Protein AF-A0A0H5QE10-F1 (afdb_monomer)

InterPro domains:
  IPR043764 Domain of unknown function DUF5710 [PF18974] (23-65)

Sequence (65 aa):
MKELTLKEQADRLNYKAKPAPHRVNIRVPFADKEQAKALGAKWDGTLKTWYIPMDMDMGKFRKWL

Radius of gyration: 17.87 Å; Cα contacts (8 Å, |Δi|>4): 54; chains: 1; bounding box: 24×30×60 Å

Secondary structure (DSSP, 8-state):
---S-SSTT-TTSTTS----SSEEEE---TTTHHHHHHTT-EEETTTTEEEEETTS-GGGGTTT-

Mean predicted aligned error: 12.07 Å

Structure (mmCIF, N/CA/C/O backbone):
data_AF-A0A0H5QE10-F1
#
_entry.id   AF-A0A0H5QE10-F1
#
loop_
_atom_site.group_PDB
_atom_site.id
_atom_site.type_symbol
_atom_site.label_atom_id
_atom_site.label_alt_id
_atom_site.label_comp_id
_atom_site.label_asym_id
_atom_site.label_entity_id
_atom_site.label_seq_id
_atom_site.pdbx_PDB_ins_code
_atom_site.Cartn_x
_atom_site.Cartn_y
_atom_si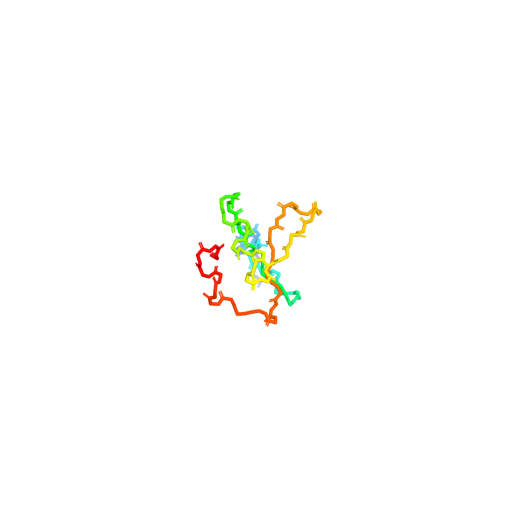te.Cartn_z
_atom_site.occupancy
_atom_site.B_iso_or_equiv
_atom_site.auth_seq_id
_atom_site.auth_comp_id
_atom_site.auth_asym_id
_atom_site.auth_atom_id
_atom_site.pdbx_PDB_model_num
ATOM 1 N N . MET A 1 1 ? -11.126 10.868 -48.276 1.00 47.84 1 MET A N 1
ATOM 2 C CA . MET A 1 1 ? -10.188 11.679 -47.477 1.00 47.84 1 MET A CA 1
ATOM 3 C C . MET A 1 1 ? -10.980 12.298 -46.335 1.00 47.84 1 MET A C 1
ATOM 5 O O . MET A 1 1 ? -11.746 13.218 -46.572 1.00 47.84 1 MET A O 1
ATOM 9 N N . LYS A 1 2 ? -10.952 11.676 -45.149 1.00 44.53 2 LYS A N 1
ATOM 10 C CA . LYS A 1 2 ? -11.617 12.173 -43.932 1.00 44.53 2 LYS A CA 1
ATOM 11 C C . LYS A 1 2 ? -10.542 12.306 -42.868 1.00 44.53 2 LYS A C 1
ATOM 13 O O . LYS A 1 2 ? -10.281 11.385 -42.102 1.00 44.53 2 LYS A O 1
ATOM 18 N N . GLU A 1 3 ? -9.860 13.430 -42.954 1.00 49.47 3 GLU A N 1
ATOM 19 C CA . GLU A 1 3 ? -8.852 13.878 -42.016 1.00 49.47 3 GLU A CA 1
ATOM 20 C C . GLU A 1 3 ? -9.530 14.627 -40.861 1.00 49.47 3 GLU A C 1
ATOM 22 O O . GLU A 1 3 ? -10.493 15.364 -41.060 1.00 49.47 3 GLU A O 1
ATOM 27 N N . LEU A 1 4 ? -8.972 14.431 -39.664 1.00 54.97 4 LEU A N 1
ATOM 28 C CA . LEU A 1 4 ? -8.952 15.411 -38.575 1.00 54.97 4 LEU A CA 1
ATOM 29 C C . LEU A 1 4 ? -10.265 15.669 -37.820 1.00 54.97 4 LEU A C 1
ATOM 31 O O . LEU A 1 4 ? -10.763 16.789 -37.798 1.00 54.97 4 LEU A O 1
ATOM 35 N N . THR A 1 5 ? -10.760 14.685 -37.062 1.00 60.81 5 THR A N 1
ATOM 36 C CA . THR A 1 5 ? -11.265 14.931 -35.692 1.00 60.81 5 THR A CA 1
ATOM 37 C C . THR A 1 5 ? -11.383 13.608 -34.918 1.00 60.81 5 THR A C 1
ATOM 39 O O . THR A 1 5 ? -11.670 12.574 -35.511 1.00 60.81 5 THR A O 1
ATOM 42 N N . LEU A 1 6 ? -11.209 13.654 -33.590 1.00 54.41 6 LEU A N 1
ATOM 43 C CA . LEU A 1 6 ? -11.652 12.662 -32.584 1.00 54.41 6 LEU A CA 1
ATOM 44 C C . LEU A 1 6 ? -10.700 11.606 -31.967 1.00 54.41 6 LEU A C 1
ATOM 46 O O . LEU A 1 6 ? -11.201 10.775 -31.211 1.00 54.41 6 LEU A O 1
ATOM 50 N N . LYS A 1 7 ? -9.367 11.623 -32.125 1.00 44.59 7 LYS A N 1
ATOM 51 C CA . LYS A 1 7 ? -8.516 10.635 -31.398 1.00 44.59 7 LYS A CA 1
ATOM 52 C C . LYS A 1 7 ? -7.370 11.165 -30.530 1.00 44.59 7 LYS A C 1
ATOM 54 O O . LYS A 1 7 ? -6.708 10.361 -29.888 1.00 44.59 7 LYS A O 1
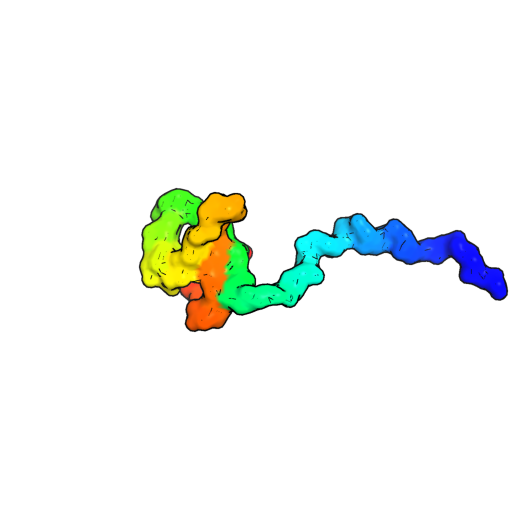ATOM 59 N N . GLU A 1 8 ? -7.221 12.478 -30.378 1.00 49.91 8 GLU A N 1
ATOM 60 C CA . GLU A 1 8 ? -6.257 13.071 -29.425 1.00 49.91 8 GLU A CA 1
ATOM 61 C C . GLU A 1 8 ? -6.868 13.401 -28.050 1.00 49.91 8 GLU A C 1
ATOM 63 O O . GLU A 1 8 ? -6.230 14.010 -27.202 1.00 49.91 8 GLU A O 1
ATOM 68 N N . GLN A 1 9 ? -8.104 12.966 -27.781 1.00 52.81 9 GLN A N 1
ATOM 69 C CA . GLN A 1 9 ? -8.747 13.110 -26.463 1.00 52.81 9 GLN A CA 1
ATOM 70 C C . GLN A 1 9 ? -8.606 11.863 -25.568 1.00 52.81 9 GLN A C 1
ATOM 72 O O . GLN A 1 9 ? -9.296 11.744 -24.558 1.00 52.81 9 GLN A O 1
ATOM 77 N N . ALA A 1 10 ? -7.716 10.926 -25.911 1.00 45.12 10 ALA A N 1
ATOM 78 C CA . ALA A 1 10 ? -7.504 9.700 -25.135 1.00 45.12 10 ALA A CA 1
ATOM 79 C C . ALA A 1 10 ? -6.231 9.708 -24.265 1.00 45.12 10 ALA A C 1
ATOM 81 O O . ALA A 1 10 ? -5.971 8.721 -23.582 1.00 45.12 10 ALA A O 1
ATOM 82 N N . ASP A 1 11 ? -5.492 10.821 -24.193 1.00 48.44 11 ASP A N 1
ATOM 83 C CA . ASP A 1 11 ? -4.384 10.999 -23.235 1.00 48.44 11 ASP A CA 1
ATOM 84 C C . ASP A 1 11 ? -4.858 11.565 -21.876 1.00 48.44 11 ASP A C 1
ATOM 86 O O . ASP A 1 11 ? -4.143 12.264 -21.170 1.00 48.44 11 ASP A O 1
ATOM 90 N N . ARG A 1 12 ? -6.112 11.294 -21.481 1.00 45.41 12 ARG A N 1
ATOM 91 C CA . ARG A 1 12 ? -6.654 11.698 -20.166 1.00 45.41 12 ARG A CA 1
ATOM 92 C C . ARG A 1 12 ? -7.041 10.557 -19.232 1.00 45.41 12 ARG A C 1
ATOM 94 O O . ARG A 1 12 ? -7.452 10.824 -18.108 1.00 45.41 12 ARG A O 1
ATOM 101 N N . LEU A 1 13 ? -6.866 9.295 -19.628 1.00 45.66 13 LEU A N 1
ATOM 102 C CA . LEU A 1 13 ? -7.164 8.150 -18.751 1.00 45.66 13 LEU A CA 1
ATOM 103 C C . LEU A 1 13 ? -6.064 7.078 -18.711 1.00 45.66 13 LEU A C 1
ATOM 105 O O . LEU A 1 13 ? -6.280 6.002 -18.156 1.00 45.66 13 LEU A O 1
ATOM 109 N N . ASN A 1 14 ? -4.860 7.364 -19.211 1.00 46.28 14 ASN A N 1
ATOM 110 C CA . ASN A 1 14 ? -3.777 6.379 -19.259 1.00 46.28 14 ASN A CA 1
ATOM 111 C C . ASN A 1 14 ? -2.826 6.395 -18.039 1.00 46.28 14 ASN A C 1
ATOM 113 O O . ASN A 1 14 ? -1.624 6.190 -18.181 1.00 46.28 14 ASN A O 1
ATOM 117 N N . TYR A 1 15 ? -3.340 6.601 -16.818 1.00 47.03 15 TYR A N 1
ATOM 118 C CA . TYR A 1 15 ? -2.549 6.377 -15.589 1.00 47.03 15 TYR A CA 1
ATOM 119 C C . TYR A 1 15 ? -2.802 5.000 -14.942 1.00 47.03 15 TYR A C 1
ATOM 121 O O . TYR A 1 15 ? -2.082 4.604 -14.027 1.00 47.03 15 TYR A O 1
ATOM 129 N N . LYS A 1 16 ? -3.810 4.249 -15.414 1.00 45.41 16 LYS A N 1
ATOM 130 C CA . LYS A 1 16 ? -4.285 3.002 -14.784 1.00 45.41 16 LYS A CA 1
ATOM 131 C C . LYS A 1 16 ? -3.925 1.699 -15.512 1.00 45.41 16 LYS A C 1
ATOM 133 O O . LYS A 1 16 ? -4.442 0.654 -15.134 1.00 45.41 16 LYS A O 1
ATOM 138 N N . ALA A 1 17 ? -3.045 1.714 -16.513 1.00 49.34 17 ALA A N 1
ATOM 139 C CA . ALA A 1 17 ? -2.729 0.506 -17.280 1.00 49.34 17 ALA A CA 1
ATOM 140 C C . ALA A 1 17 ? -1.230 0.344 -17.580 1.00 49.34 17 ALA A C 1
ATOM 142 O O . ALA A 1 17 ? -0.817 0.245 -18.730 1.00 49.34 17 ALA A O 1
ATOM 143 N N . LYS A 1 18 ? -0.402 0.242 -16.534 1.00 47.31 18 LYS A N 1
ATOM 144 C CA . LYS A 1 18 ? 0.820 -0.572 -16.634 1.00 47.31 18 LYS A CA 1
ATOM 145 C C . LYS A 1 18 ? 0.548 -1.930 -15.980 1.00 47.31 18 LYS A C 1
ATOM 147 O O . LYS A 1 18 ? 0.610 -2.012 -14.752 1.00 47.31 18 LYS A O 1
ATOM 152 N N . PRO A 1 19 ? 0.206 -2.981 -16.747 1.00 50.78 19 PRO A N 1
ATOM 153 C CA . PRO A 1 19 ? 0.089 -4.320 -16.187 1.00 50.78 19 PRO A CA 1
ATOM 154 C C . PRO A 1 19 ? 1.475 -4.886 -15.809 1.00 50.78 19 PRO A C 1
ATOM 156 O O . PRO A 1 19 ? 2.242 -5.283 -16.676 1.00 50.78 19 PRO A O 1
ATOM 159 N N . ALA A 1 20 ? 1.716 -4.906 -14.488 1.00 56.91 20 ALA A N 1
ATOM 160 C CA . ALA A 1 20 ? 2.564 -5.781 -13.652 1.00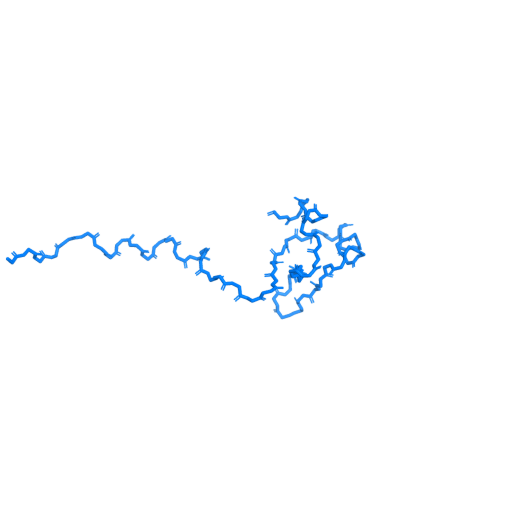 56.91 20 ALA A CA 1
ATOM 161 C C . ALA A 1 20 ? 4.096 -5.866 -13.877 1.00 56.91 20 ALA A C 1
ATOM 163 O O . ALA A 1 20 ? 4.613 -5.771 -14.984 1.00 56.91 20 ALA A O 1
ATOM 164 N N . PRO A 1 21 ? 4.839 -6.111 -12.776 1.00 53.50 21 PRO A N 1
ATOM 165 C CA . PRO A 1 21 ? 5.323 -7.476 -12.575 1.00 53.50 21 PRO A CA 1
ATOM 166 C C . PRO A 1 21 ? 5.120 -7.926 -11.116 1.00 53.50 21 PRO A C 1
ATOM 168 O O . PRO A 1 21 ? 5.719 -7.374 -10.201 1.00 53.50 21 PRO A O 1
ATOM 171 N N . HIS A 1 22 ? 4.280 -8.936 -10.879 1.00 67.94 22 HIS A N 1
ATOM 172 C CA . HIS A 1 22 ? 4.226 -9.713 -9.627 1.00 67.94 22 HIS A CA 1
ATOM 173 C C . HIS A 1 22 ? 4.022 -8.941 -8.303 1.00 67.94 22 HIS A C 1
ATOM 175 O O . HIS A 1 22 ? 4.317 -9.500 -7.248 1.00 67.94 22 HIS A O 1
ATOM 181 N N . ARG A 1 23 ? 3.540 -7.688 -8.295 1.00 75.88 23 ARG A N 1
ATOM 182 C CA . ARG A 1 23 ? 3.219 -6.965 -7.051 1.00 75.88 23 ARG A CA 1
ATOM 183 C C . ARG A 1 23 ? 2.114 -5.919 -7.196 1.00 75.88 23 ARG A C 1
ATOM 185 O O . ARG A 1 23 ? 2.000 -5.281 -8.239 1.00 75.88 23 ARG A O 1
ATOM 192 N N . VAL A 1 24 ? 1.347 -5.714 -6.127 1.00 83.69 24 VAL A N 1
ATOM 193 C CA . VAL A 1 24 ? 0.243 -4.750 -6.015 1.00 83.69 24 VAL A CA 1
ATOM 194 C C . VAL A 1 24 ? 0.571 -3.717 -4.945 1.00 83.69 24 VAL A C 1
ATOM 196 O O . VAL A 1 24 ? 0.807 -4.076 -3.797 1.00 83.69 24 VAL A O 1
ATOM 199 N N . ASN A 1 25 ? 0.577 -2.433 -5.295 1.00 84.62 25 ASN A N 1
ATOM 200 C CA . ASN A 1 25 ? 0.850 -1.363 -4.335 1.00 84.62 25 ASN A CA 1
ATOM 201 C C . ASN A 1 25 ? -0.419 -1.033 -3.536 1.00 84.62 25 ASN A C 1
ATOM 203 O O . ASN A 1 25 ? -1.477 -0.826 -4.127 1.00 84.62 25 ASN A O 1
ATOM 207 N N . ILE A 1 26 ? -0.299 -0.938 -2.214 1.00 85.62 26 ILE A N 1
ATOM 208 C CA . ILE A 1 26 ? -1.391 -0.652 -1.279 1.00 85.62 26 ILE A CA 1
ATOM 209 C C . ILE A 1 26 ? -1.056 0.538 -0.380 1.00 85.62 26 ILE A C 1
ATOM 211 O O . ILE A 1 26 ? 0.105 0.812 -0.063 1.00 85.62 26 ILE A O 1
ATOM 215 N N . ARG A 1 27 ? -2.093 1.242 0.077 1.00 85.38 27 ARG A N 1
ATOM 216 C CA . ARG A 1 27 ? -1.948 2.328 1.053 1.00 85.38 27 ARG A CA 1
ATOM 217 C C . ARG A 1 27 ? -2.299 1.816 2.441 1.00 85.38 27 ARG A C 1
ATOM 219 O O . ARG A 1 27 ? -3.462 1.782 2.825 1.00 85.38 27 ARG A O 1
ATOM 226 N N . VAL A 1 28 ? -1.275 1.438 3.198 1.00 84.94 28 VAL A N 1
ATOM 227 C CA . VAL A 1 28 ? -1.442 0.985 4.582 1.00 84.94 28 VAL A CA 1
ATOM 228 C C . VAL A 1 28 ? -1.222 2.168 5.530 1.00 84.94 28 VAL A C 1
ATOM 230 O O . VAL A 1 28 ? -0.135 2.757 5.510 1.00 84.94 28 VAL A O 1
ATOM 233 N N . PRO A 1 29 ? -2.214 2.543 6.355 1.00 86.38 29 PRO A N 1
ATOM 234 C CA . PRO A 1 29 ? -2.020 3.536 7.405 1.00 86.38 29 PRO A CA 1
ATOM 235 C C . PRO A 1 29 ? -1.072 3.001 8.488 1.00 86.38 29 PRO A C 1
ATOM 237 O O . PRO A 1 29 ? -0.921 1.796 8.677 1.00 86.38 29 PRO A O 1
ATOM 240 N N . PHE A 1 30 ? -0.429 3.895 9.240 1.00 82.44 30 PHE A N 1
ATOM 241 C CA . PHE A 1 30 ? 0.603 3.511 10.215 1.00 82.44 30 PHE A CA 1
ATOM 242 C C . PHE A 1 30 ? 0.103 2.547 11.305 1.00 82.44 30 PHE A C 1
ATOM 244 O O . PHE A 1 30 ? 0.886 1.728 11.778 1.00 82.44 30 PHE A O 1
ATOM 251 N N . ALA A 1 31 ? -1.185 2.612 11.659 1.00 88.62 31 ALA A N 1
ATOM 252 C CA . ALA A 1 31 ? -1.822 1.704 12.615 1.00 88.62 31 ALA A CA 1
ATOM 253 C C . ALA A 1 31 ? -1.864 0.245 12.123 1.00 88.62 31 ALA A C 1
ATOM 255 O O . ALA A 1 31 ? -1.761 -0.682 12.916 1.00 88.62 31 ALA A O 1
ATOM 256 N N . ASP A 1 32 ? -1.962 0.040 10.810 1.00 86.88 32 ASP A N 1
ATOM 257 C CA . ASP A 1 32 ? -2.122 -1.274 10.188 1.00 86.88 32 ASP A CA 1
ATOM 258 C C . ASP A 1 32 ? -0.813 -1.813 9.583 1.00 86.88 32 ASP A C 1
ATOM 260 O O . ASP A 1 32 ? -0.778 -2.921 9.046 1.00 86.88 32 ASP A O 1
ATOM 264 N N . LYS A 1 33 ? 0.289 -1.053 9.669 1.00 85.44 33 LYS A N 1
ATOM 265 C CA . LYS A 1 33 ? 1.586 -1.420 9.070 1.00 85.44 33 LYS A CA 1
ATOM 266 C C . LYS A 1 33 ? 2.098 -2.775 9.566 1.00 85.44 33 LYS A C 1
ATOM 268 O O . LYS A 1 33 ? 2.707 -3.523 8.808 1.00 85.44 33 LYS A O 1
ATOM 273 N N . GLU A 1 34 ? 1.856 -3.084 10.837 1.00 89.25 34 GLU A N 1
ATOM 274 C CA . GLU A 1 34 ? 2.307 -4.327 11.459 1.00 89.25 34 GLU A CA 1
ATOM 275 C C . GLU A 1 34 ? 1.464 -5.505 10.986 1.00 89.25 34 GLU A C 1
ATOM 277 O O . GLU A 1 34 ? 2.025 -6.551 10.673 1.00 89.25 34 GLU A O 1
ATOM 282 N N . GLN A 1 35 ? 0.151 -5.310 10.816 1.00 88.88 35 GLN A N 1
ATOM 283 C CA . GLN A 1 35 ? -0.719 -6.313 10.206 1.00 88.88 35 GLN A CA 1
ATOM 284 C C . GLN A 1 35 ? -0.332 -6.560 8.751 1.00 88.88 35 GLN A C 1
ATOM 286 O O . GLN A 1 35 ? -0.139 -7.707 8.366 1.00 88.88 35 GLN A O 1
ATOM 291 N N . ALA A 1 36 ? -0.147 -5.511 7.947 1.00 86.81 36 ALA A N 1
ATOM 292 C CA . ALA A 1 36 ? 0.262 -5.677 6.557 1.00 86.81 36 ALA A CA 1
ATOM 293 C C . ALA A 1 36 ? 1.614 -6.406 6.451 1.00 86.81 36 ALA A C 1
ATOM 295 O O . ALA A 1 36 ? 1.746 -7.346 5.669 1.00 86.81 36 ALA A O 1
ATOM 296 N N . LYS A 1 37 ? 2.597 -6.043 7.286 1.00 86.50 37 LYS A N 1
ATOM 297 C CA . LYS A 1 37 ? 3.895 -6.729 7.352 1.00 86.50 37 LYS A CA 1
ATOM 298 C C . LYS A 1 37 ? 3.762 -8.190 7.798 1.00 86.50 37 LYS A C 1
ATOM 300 O O . LYS A 1 37 ? 4.401 -9.053 7.206 1.00 86.50 37 LYS A O 1
ATOM 305 N N . ALA A 1 38 ? 2.931 -8.474 8.802 1.00 88.62 38 ALA A N 1
ATOM 306 C CA . ALA A 1 38 ? 2.683 -9.827 9.302 1.00 88.62 38 ALA A CA 1
ATOM 307 C C . ALA A 1 38 ? 1.989 -10.720 8.263 1.00 88.62 38 ALA A C 1
ATOM 309 O O . ALA A 1 38 ? 2.269 -11.912 8.185 1.00 88.62 38 ALA A O 1
ATOM 310 N N . LEU A 1 39 ? 1.124 -10.139 7.431 1.00 86.44 39 LEU A N 1
ATOM 311 C CA . LEU A 1 39 ? 0.470 -10.833 6.322 1.00 86.44 39 LEU A CA 1
ATOM 312 C C . LEU A 1 39 ? 1.397 -11.022 5.113 1.00 86.44 39 LEU A C 1
ATOM 314 O O . LEU A 1 39 ? 1.018 -11.728 4.184 1.00 86.44 39 LEU A O 1
ATOM 318 N N . GLY A 1 40 ? 2.585 -10.404 5.112 1.00 85.69 40 GLY A N 1
ATOM 319 C CA . GLY A 1 40 ? 3.598 -10.568 4.070 1.00 85.69 40 GLY A CA 1
ATOM 320 C C . GLY A 1 40 ? 3.720 -9.418 3.066 1.00 85.69 40 GLY A C 1
ATOM 321 O O . GLY A 1 40 ? 4.439 -9.557 2.074 1.00 85.69 40 GLY A O 1
ATOM 322 N N . ALA A 1 41 ? 3.068 -8.273 3.303 1.00 88.38 41 ALA A N 1
ATOM 323 C CA . ALA A 1 41 ? 3.341 -7.069 2.522 1.00 88.38 41 ALA A CA 1
ATOM 324 C C . ALA A 1 41 ? 4.757 -6.557 2.800 1.00 88.38 41 ALA A C 1
ATOM 326 O O . ALA A 1 41 ? 5.305 -6.675 3.899 1.00 88.38 41 ALA A O 1
ATOM 327 N N . LYS A 1 42 ? 5.347 -5.942 1.781 1.00 85.81 42 LYS A N 1
ATOM 328 C CA . LYS A 1 42 ? 6.694 -5.383 1.806 1.00 85.81 42 LYS A C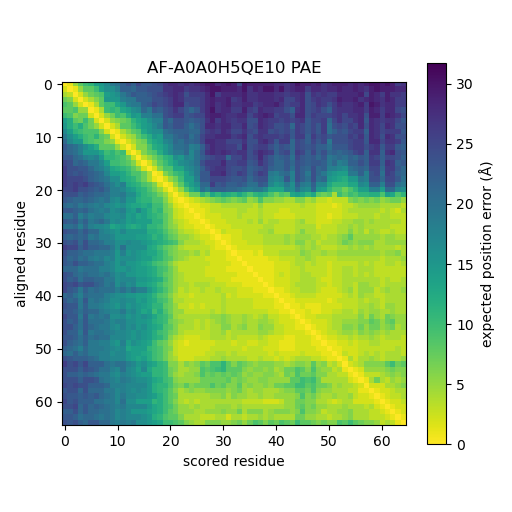A 1
ATOM 329 C C . LYS A 1 42 ? 6.614 -3.869 1.666 1.00 85.81 42 LYS A C 1
ATOM 331 O O . LYS A 1 42 ? 5.757 -3.333 0.969 1.00 85.81 42 LYS A O 1
ATOM 336 N N . TRP A 1 43 ? 7.512 -3.173 2.348 1.00 87.62 43 TRP A N 1
ATOM 337 C CA . TRP A 1 43 ? 7.645 -1.727 2.229 1.00 87.62 43 TRP A CA 1
ATOM 338 C C . TRP A 1 43 ? 8.644 -1.389 1.124 1.00 87.62 43 TRP A C 1
ATOM 340 O O . TRP A 1 43 ? 9.763 -1.904 1.113 1.00 87.62 43 TRP A O 1
ATOM 350 N N . ASP A 1 44 ? 8.244 -0.529 0.194 1.00 85.88 44 ASP A N 1
ATOM 351 C CA . ASP A 1 44 ? 9.105 0.051 -0.830 1.00 85.88 44 ASP A CA 1
ATOM 352 C C . ASP A 1 44 ? 9.603 1.407 -0.317 1.00 85.88 44 ASP A C 1
ATOM 354 O O . ASP A 1 44 ? 8.854 2.382 -0.281 1.00 85.88 44 ASP A O 1
ATOM 358 N N . GLY A 1 45 ? 10.857 1.468 0.138 1.00 82.88 45 GLY A N 1
ATOM 359 C CA . GLY A 1 45 ? 11.456 2.702 0.664 1.00 82.88 45 GLY A CA 1
ATOM 360 C C . GLY A 1 45 ? 11.691 3.775 -0.403 1.00 82.88 45 GLY A C 1
ATOM 361 O O . GLY A 1 45 ? 11.736 4.958 -0.073 1.00 82.88 45 GLY A O 1
ATOM 362 N N . THR A 1 46 ? 11.782 3.373 -1.672 1.00 83.69 46 THR A N 1
ATOM 363 C CA . THR A 1 46 ? 11.958 4.273 -2.816 1.00 83.69 46 THR A CA 1
ATOM 364 C C . THR A 1 46 ? 10.668 5.029 -3.111 1.00 83.69 46 THR A C 1
ATOM 366 O O . THR A 1 46 ? 10.674 6.252 -3.215 1.00 83.69 46 THR A O 1
ATOM 369 N N . LEU A 1 47 ? 9.546 4.310 -3.185 1.00 78.69 47 LEU A N 1
ATOM 370 C CA . LEU A 1 47 ? 8.215 4.887 -3.392 1.00 78.69 47 LEU A CA 1
ATOM 371 C C . LEU A 1 47 ? 7.532 5.311 -2.088 1.00 78.69 47 LEU A C 1
ATOM 373 O O . LEU A 1 47 ? 6.454 5.902 -2.131 1.00 78.69 47 LEU A O 1
ATOM 377 N N . LYS A 1 48 ? 8.136 4.992 -0.936 1.00 84.00 48 LYS A N 1
ATOM 378 C CA . LYS A 1 48 ? 7.548 5.145 0.403 1.00 84.00 48 LYS A CA 1
ATOM 379 C C . LYS A 1 48 ? 6.123 4.588 0.444 1.00 84.00 48 LYS A C 1
ATOM 381 O O . LYS A 1 48 ? 5.189 5.247 0.901 1.00 84.00 48 LYS A O 1
ATOM 386 N N . THR A 1 49 ? 5.945 3.389 -0.103 1.00 83.50 49 THR A N 1
ATOM 387 C CA . THR A 1 49 ? 4.629 2.764 -0.239 1.00 83.50 49 THR A CA 1
ATOM 388 C C . THR A 1 49 ? 4.690 1.286 0.100 1.00 83.50 49 THR A C 1
ATOM 390 O O . THR A 1 49 ? 5.733 0.648 -0.030 1.00 83.50 49 THR A O 1
ATOM 393 N N . TRP A 1 50 ? 3.571 0.729 0.548 1.00 88.56 50 TRP A N 1
ATOM 394 C CA . TRP A 1 50 ? 3.467 -0.705 0.787 1.00 88.56 50 TRP A CA 1
ATOM 395 C C . TRP A 1 50 ? 3.107 -1.419 -0.512 1.00 88.56 50 TRP A C 1
ATOM 397 O O . TRP A 1 50 ? 2.350 -0.900 -1.328 1.00 88.56 50 TRP A O 1
ATOM 407 N N . TYR A 1 51 ? 3.631 -2.622 -0.707 1.00 86.75 51 TYR A N 1
ATOM 408 C CA . TYR A 1 51 ? 3.278 -3.477 -1.829 1.00 86.7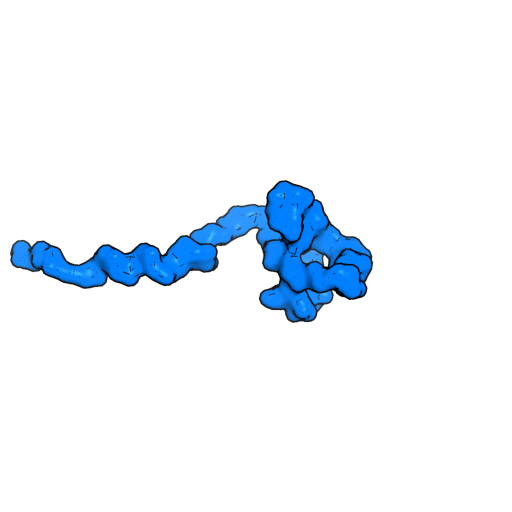5 51 TYR A CA 1
ATOM 409 C C . TYR A 1 51 ? 3.147 -4.932 -1.403 1.00 86.75 51 TYR A C 1
ATOM 411 O O . TYR A 1 51 ? 3.834 -5.414 -0.504 1.00 86.75 51 TYR A O 1
ATOM 419 N N . ILE A 1 52 ? 2.263 -5.645 -2.080 1.00 85.88 52 ILE A N 1
ATOM 420 C CA . ILE A 1 52 ? 1.988 -7.058 -1.876 1.00 85.88 52 ILE A CA 1
ATOM 421 C C . ILE A 1 52 ? 2.581 -7.802 -3.068 1.00 85.88 52 ILE A C 1
ATOM 423 O O . ILE A 1 52 ? 2.169 -7.524 -4.193 1.00 85.88 52 ILE A O 1
ATOM 427 N N . PRO A 1 53 ? 3.538 -8.718 -2.882 1.00 83.25 53 PRO A N 1
ATOM 428 C CA . PRO A 1 53 ? 3.944 -9.617 -3.954 1.00 83.25 53 PRO A CA 1
ATOM 429 C C . PRO A 1 53 ? 2.789 -10.566 -4.319 1.00 83.25 53 PRO A C 1
ATOM 431 O O . PRO A 1 53 ? 2.022 -10.972 -3.459 1.00 83.25 53 PRO A O 1
ATOM 434 N N . MET A 1 54 ? 2.658 -10.938 -5.588 1.00 74.75 54 MET A N 1
ATOM 435 C CA . MET A 1 54 ? 1.538 -11.731 -6.124 1.00 74.75 54 MET A CA 1
ATOM 436 C C . MET A 1 54 ? 1.483 -13.170 -5.581 1.00 74.75 54 MET A C 1
ATOM 438 O O . MET A 1 54 ? 0.453 -13.819 -5.695 1.00 74.75 54 MET A O 1
ATOM 442 N N . ASP A 1 55 ? 2.576 -13.629 -4.964 1.00 75.88 55 ASP A N 1
ATOM 443 C CA . ASP A 1 55 ? 2.684 -14.884 -4.204 1.00 75.88 55 ASP A CA 1
ATOM 444 C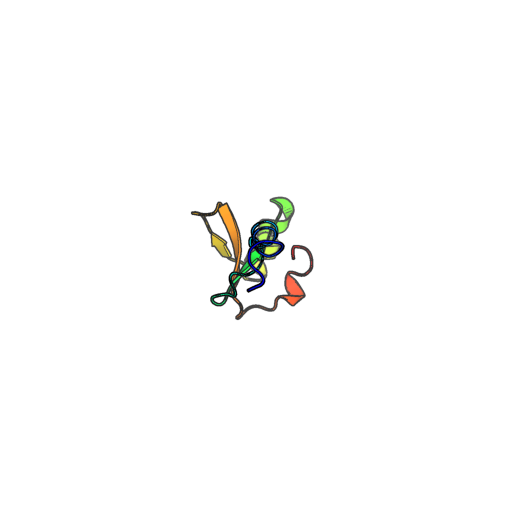 C . ASP A 1 55 ? 1.863 -14.868 -2.896 1.00 75.88 55 ASP A C 1
ATOM 446 O O . ASP A 1 55 ? 1.601 -15.902 -2.293 1.00 75.88 55 ASP A O 1
ATOM 450 N N . MET A 1 56 ? 1.429 -13.684 -2.452 1.00 76.38 56 MET A N 1
ATOM 451 C CA . MET A 1 56 ? 0.625 -13.518 -1.247 1.00 76.38 56 MET A CA 1
ATOM 452 C C . MET A 1 56 ? -0.870 -13.443 -1.553 1.00 76.38 56 MET A C 1
ATOM 454 O O . MET A 1 56 ? -1.312 -12.859 -2.544 1.00 76.38 56 MET A O 1
ATOM 458 N N . ASP A 1 57 ? -1.663 -13.952 -0.610 1.00 76.94 57 ASP A N 1
ATOM 459 C CA . ASP A 1 57 ? -3.121 -13.856 -0.608 1.00 76.94 57 ASP A CA 1
ATOM 460 C C . ASP A 1 57 ? -3.588 -12.394 -0.578 1.00 76.94 57 ASP A C 1
ATOM 462 O O . ASP A 1 57 ? -3.748 -11.788 0.485 1.00 76.94 57 ASP 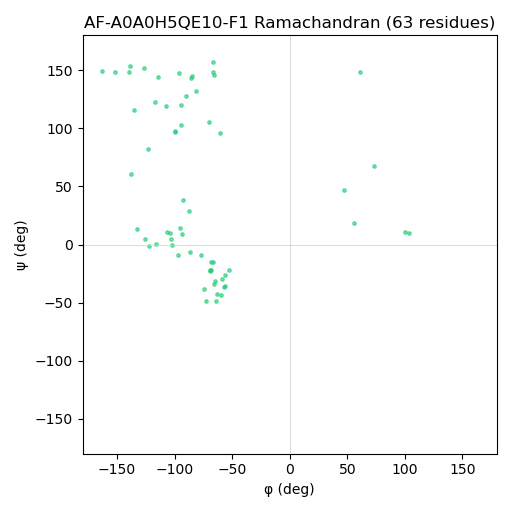A O 1
ATOM 466 N N . MET A 1 58 ? -3.888 -11.827 -1.748 1.00 72.81 58 MET A N 1
ATOM 467 C CA . MET A 1 58 ? -4.479 -10.486 -1.869 1.00 72.81 58 MET A CA 1
ATOM 468 C C . MET A 1 58 ? -5.794 -10.365 -1.086 1.00 72.81 58 MET A C 1
ATOM 470 O O . MET A 1 58 ? -6.145 -9.280 -0.624 1.00 72.81 58 MET A O 1
ATOM 474 N N . GLY A 1 59 ? -6.497 -11.485 -0.872 1.00 78.12 59 GLY A N 1
ATOM 475 C CA . GLY A 1 59 ? -7.696 -11.552 -0.040 1.00 78.12 59 GLY A CA 1
ATOM 476 C C . GLY A 1 59 ? -7.469 -11.050 1.389 1.00 78.12 59 GLY A C 1
ATOM 477 O O . GLY A 1 59 ? -8.332 -10.359 1.930 1.00 78.12 59 GLY A O 1
ATOM 478 N N . LYS A 1 60 ? -6.285 -11.302 1.965 1.00 79.44 60 LYS A N 1
ATOM 479 C CA . LYS A 1 60 ? -5.896 -10.822 3.304 1.00 79.44 60 LYS A CA 1
ATOM 480 C C . LYS A 1 60 ? -5.680 -9.309 3.349 1.00 79.44 60 LYS A C 1
ATOM 482 O O . LYS A 1 60 ? -5.798 -8.703 4.409 1.00 79.44 60 LYS A O 1
ATOM 487 N N . PHE A 1 61 ? -5.410 -8.697 2.199 1.00 80.94 61 PHE A N 1
ATOM 488 C CA . PHE A 1 61 ? -5.147 -7.268 2.066 1.00 80.94 61 PHE A CA 1
ATOM 489 C C . PHE A 1 61 ? -6.318 -6.475 1.480 1.00 80.94 61 PHE A C 1
ATOM 491 O O . PHE A 1 61 ? -6.164 -5.284 1.222 1.00 80.94 61 PHE A O 1
ATOM 498 N N . ARG A 1 62 ? -7.506 -7.082 1.331 1.00 80.12 62 ARG A N 1
ATOM 499 C CA . ARG A 1 62 ? -8.736 -6.403 0.868 1.00 80.12 62 ARG A CA 1
ATOM 500 C C . ARG A 1 62 ? -9.089 -5.138 1.654 1.00 80.12 62 ARG A C 1
ATOM 502 O O . ARG A 1 62 ? -9.810 -4.302 1.136 1.00 80.12 62 ARG A O 1
ATOM 509 N N . LYS A 1 63 ? -8.595 -4.994 2.888 1.00 79.38 63 LYS A N 1
ATOM 510 C CA . LYS A 1 63 ? -8.767 -3.788 3.714 1.00 79.38 63 LYS A CA 1
ATOM 511 C C . LYS A 1 63 ? -7.993 -2.568 3.176 1.00 79.38 63 LYS A C 1
ATOM 513 O O . LYS A 1 63 ? -8.352 -1.445 3.511 1.00 79.38 63 LYS A O 1
ATOM 518 N N . TRP A 1 64 ? -6.939 -2.779 2.381 1.00 80.25 64 TRP A N 1
ATOM 519 C CA . TRP A 1 64 ? -6.015 -1.734 1.902 1.00 80.25 64 TRP A CA 1
ATOM 520 C C . TRP A 1 64 ? -5.903 -1.634 0.368 1.00 80.25 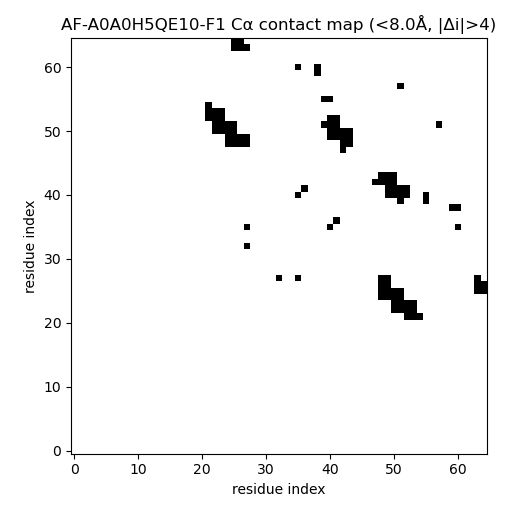64 TRP A C 1
ATOM 522 O O . TRP A 1 64 ? -5.135 -0.796 -0.118 1.00 80.25 64 TRP A O 1
ATOM 532 N N . LEU A 1 65 ? -6.619 -2.496 -0.367 1.00 73.81 65 LEU A N 1
ATOM 533 C CA . LEU A 1 65 ? -6.818 -2.444 -1.824 1.00 73.81 65 LEU A CA 1
ATOM 53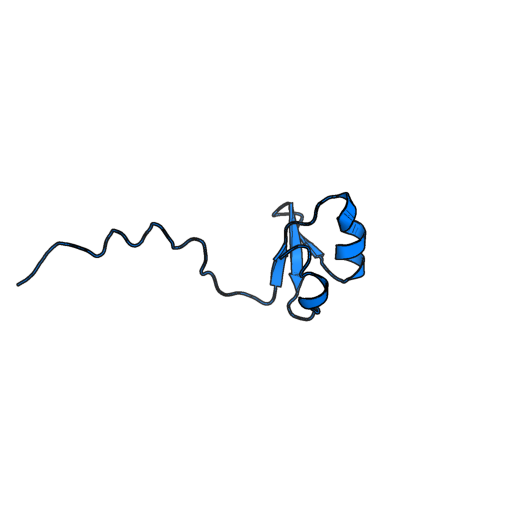4 C C . LEU A 1 65 ? -7.974 -1.498 -2.163 1.00 73.81 65 LEU A C 1
ATOM 536 O O . LEU A 1 65 ? -7.803 -0.701 -3.112 1.00 73.81 65 LEU A O 1
#

Nearest PDB structures (foldseek):
  2mps-assembly1_A  TM=3.347E-01  e=3.985E+00  Homo sapiens
  7bdv-assembly1_A  TM=4.340E-01  e=6.312E+00  Sulfobacillus thermosulfidooxidans

Organism: NCBI:txid198431

Foldseek 3Di:
DDDDDDDPVPPPPPPPDPDDDQKDWWADDPVCVVVCVVQPWDADPVVRTIMDGNVGDCVSVPVTD

pLDDT: mean 72.07, std 16.29, range [44.53, 89.25]

Solvent-accessible surface area (backbone atoms only — not comparable to full-atom values): 4420 Å² total; per-residue (Å²): 140,88,80,91,84,89,75,85,79,64,87,78,71,77,86,81,74,81,87,71,81,65,53,48,79,33,70,66,53,83,90,45,44,62,58,43,44,73,72,60,37,43,78,37,80,90,78,70,39,35,30,34,46,64,92,46,69,60,77,83,44,59,91,40,107